Protein AF-A0A9E5HBT7-F1 (afdb_monomer_lite)

Foldseek 3Di:
DDDDPPPVVPVVVVVVPDDPDPDDDDADDQDDDDPVNVVVQQVVQVCCQPVNPDHRRPDLCNQLVVLVVLCCVLCVVVPQDDPVVNVVLNVVSNPDPDPGHPVVSSSVSVSSSVRRVD

Radiu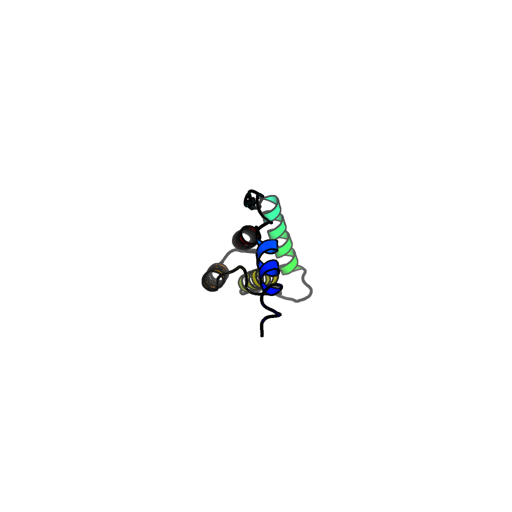s of gyration: 24.33 Å; chains: 1; bounding box: 40×49×74 Å

pLDDT: mean 85.29, std 16.96, range [46.03, 98.44]

Secondary structure (DSSP, 8-state):
---SSSSTTSTTTTTSS--------------PPPHHHHHHHHHHHHHHHHT-SSTT-S-TTHHHHHHHHHHHHH-TTSSSS-HHHHHHHHHHHHH---SS--HHHHHHHHHHHHHTT-

Sequence (118 aa):
MIKNKLIWSFVCVVLISCGNSTYEPQEYISTNLTDEKINLSKEVFKKLKKEHYIKNFVKDDFNNKYIGALIERLDKNKLYFLESEIKNFKEESSQYSGKFFDIDLAYLIINLYFERLV

Structure (mmCIF, N/CA/C/O backbone):
data_AF-A0A9E5HBT7-F1
#
_entry.id   AF-A0A9E5HBT7-F1
#
loop_
_atom_site.group_PDB
_atom_site.id
_atom_site.type_symbol
_atom_site.label_atom_id
_atom_site.label_alt_id
_atom_site.label_comp_id
_atom_site.label_asym_id
_atom_site.label_entity_id
_atom_site.label_seq_id
_atom_site.pdbx_PDB_ins_code
_atom_site.Cartn_x
_atom_site.Cartn_y
_atom_site.Cartn_z
_atom_site.occupancy
_atom_site.B_iso_or_equiv
_atom_site.auth_seq_id
_atom_site.auth_comp_id
_atom_site.auth_asym_id
_atom_site.auth_atom_id
_atom_site.pdbx_PDB_model_num
ATOM 1 N N . MET A 1 1 ? 14.062 -31.719 -61.955 1.00 46.03 1 MET A N 1
ATOM 2 C CA . MET A 1 1 ? 14.741 -31.354 -60.692 1.00 46.03 1 MET A CA 1
ATOM 3 C C . MET A 1 1 ? 15.023 -29.855 -60.727 1.00 46.03 1 MET A C 1
ATOM 5 O O . MET A 1 1 ? 15.476 -29.395 -61.762 1.00 46.03 1 MET A O 1
ATOM 9 N N . ILE A 1 2 ? 14.741 -29.129 -59.635 1.00 49.69 2 ILE A N 1
ATOM 10 C CA . ILE A 1 2 ? 14.983 -27.680 -59.419 1.00 49.69 2 ILE A CA 1
ATOM 11 C C . ILE A 1 2 ? 13.885 -26.738 -59.950 1.00 49.69 2 ILE A C 1
ATOM 13 O O . ILE A 1 2 ? 14.052 -26.049 -60.947 1.00 49.69 2 ILE A O 1
ATOM 17 N N . LYS A 1 3 ? 12.774 -26.646 -59.211 1.00 50.72 3 LYS A N 1
ATOM 18 C CA . LYS A 1 3 ? 11.959 -25.425 -59.072 1.00 50.72 3 LYS A CA 1
ATOM 19 C C . LYS A 1 3 ? 11.412 -25.446 -57.643 1.00 50.72 3 LYS A C 1
ATOM 21 O O . LYS A 1 3 ? 10.681 -26.377 -57.342 1.00 50.72 3 LYS A O 1
ATOM 26 N N . ASN A 1 4 ? 11.908 -24.555 -56.770 1.00 55.97 4 ASN A N 1
ATOM 27 C CA . ASN A 1 4 ? 11.336 -24.147 -55.458 1.00 55.97 4 ASN A CA 1
ATOM 28 C C . ASN A 1 4 ? 12.350 -23.548 -54.460 1.00 55.97 4 ASN A C 1
ATOM 30 O O . ASN A 1 4 ? 11.995 -23.301 -53.315 1.00 55.97 4 ASN A O 1
ATOM 34 N N . LYS A 1 5 ? 13.597 -23.252 -54.850 1.00 52.09 5 LYS A N 1
ATOM 35 C CA . LYS A 1 5 ? 14.572 -22.664 -53.907 1.00 52.09 5 LYS A CA 1
ATOM 36 C C . LYS A 1 5 ? 14.642 -21.131 -53.881 1.00 52.09 5 LYS A C 1
ATOM 38 O O . LYS A 1 5 ? 15.345 -20.601 -53.034 1.00 52.09 5 LYS A O 1
ATOM 43 N N . LEU A 1 6 ? 13.921 -20.413 -54.749 1.00 49.38 6 LEU A N 1
ATOM 44 C CA . LEU A 1 6 ? 14.071 -18.950 -54.848 1.00 49.38 6 LEU A CA 1
ATOM 45 C C . LEU A 1 6 ? 13.049 -18.119 -54.053 1.00 49.38 6 LEU A C 1
ATOM 47 O O . LEU A 1 6 ? 13.284 -16.939 -53.833 1.00 49.38 6 LEU A O 1
ATOM 51 N N . ILE A 1 7 ? 11.932 -18.703 -53.605 1.00 51.62 7 ILE A N 1
ATOM 52 C CA . ILE A 1 7 ? 10.829 -17.922 -53.005 1.00 51.62 7 ILE A CA 1
ATOM 53 C C . ILE A 1 7 ? 10.952 -17.826 -51.474 1.00 51.62 7 ILE A C 1
ATOM 55 O O . ILE A 1 7 ? 10.492 -16.863 -50.873 1.00 51.62 7 ILE A O 1
ATOM 59 N N . TRP A 1 8 ? 11.667 -18.753 -50.829 1.00 46.09 8 TRP A N 1
ATOM 60 C CA . TRP A 1 8 ? 11.919 -18.699 -49.381 1.00 46.09 8 TRP A CA 1
ATOM 61 C C . TRP A 1 8 ? 13.072 -17.772 -48.971 1.00 46.09 8 TRP A C 1
ATOM 63 O O . TRP A 1 8 ? 13.271 -17.547 -47.784 1.00 46.09 8 TRP A O 1
ATOM 73 N N . SER A 1 9 ? 13.816 -17.203 -49.927 1.00 48.53 9 SER A N 1
ATOM 74 C CA . SER A 1 9 ? 14.924 -16.286 -49.620 1.00 48.53 9 SER A CA 1
ATOM 75 C C . SER A 1 9 ? 14.490 -14.823 -49.477 1.00 48.53 9 SER A C 1
ATOM 77 O O . SER A 1 9 ? 15.242 -14.026 -48.926 1.00 48.53 9 SER A O 1
ATOM 79 N N . PHE A 1 10 ? 13.298 -14.454 -49.959 1.00 47.03 10 PHE A N 1
ATOM 80 C CA . PHE A 1 10 ? 12.840 -13.057 -49.959 1.00 47.03 10 PHE A CA 1
ATOM 81 C C . PHE A 1 10 ? 12.065 -12.651 -48.699 1.00 47.03 10 PHE A C 1
ATOM 83 O O . PHE A 1 10 ? 11.945 -11.463 -48.420 1.00 47.03 10 PHE A O 1
ATOM 90 N N . VAL A 1 11 ? 11.593 -13.612 -47.899 1.00 50.59 11 VAL A N 1
ATOM 91 C CA . VAL A 1 11 ? 10.845 -13.325 -46.661 1.00 50.59 11 VAL A CA 1
ATOM 92 C C . VAL A 1 11 ? 11.772 -12.821 -45.543 1.00 50.59 11 VAL A C 1
ATOM 94 O O . VAL A 1 11 ? 11.357 -12.002 -44.730 1.00 50.59 11 VAL A O 1
ATOM 97 N N . CYS A 1 12 ? 13.050 -13.217 -45.534 1.00 49.28 12 CYS A N 1
ATOM 98 C CA . CYS A 1 12 ? 14.005 -12.784 -44.506 1.00 49.28 12 CYS A CA 1
ATOM 99 C C . CYS A 1 12 ? 14.552 -11.362 -44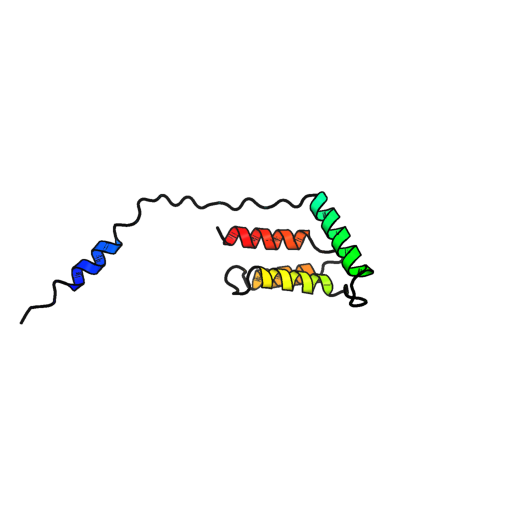.714 1.00 49.28 12 CYS A C 1
ATOM 101 O O . CYS A 1 12 ? 14.972 -10.735 -43.748 1.00 49.28 12 CYS A O 1
ATOM 103 N N . VAL A 1 13 ? 14.547 -10.831 -45.943 1.00 50.50 13 VAL A N 1
ATOM 104 C CA . VAL A 1 13 ? 15.183 -9.531 -46.241 1.00 50.50 13 VAL A CA 1
ATOM 105 C C . VAL A 1 13 ? 14.279 -8.347 -45.869 1.00 50.50 13 VAL A C 1
ATOM 107 O O . VAL A 1 13 ? 14.775 -7.274 -45.541 1.00 50.50 13 VAL A O 1
ATOM 110 N N . VAL A 1 14 ? 12.957 -8.544 -45.828 1.00 51.97 14 VAL A N 1
ATOM 111 C CA . VAL A 1 14 ? 11.987 -7.476 -45.511 1.00 51.97 14 VAL A CA 1
ATOM 112 C C . VAL A 1 14 ? 11.939 -7.143 -44.009 1.00 51.97 14 VAL A C 1
ATOM 114 O O . VAL A 1 14 ? 11.494 -6.064 -43.637 1.00 51.97 14 VAL A O 1
ATOM 117 N N . LEU A 1 15 ? 12.462 -8.007 -43.131 1.00 51.97 15 LEU A N 1
ATOM 118 C CA . LEU A 1 15 ? 12.500 -7.748 -41.683 1.00 51.97 15 LEU A CA 1
ATOM 119 C C . LEU A 1 15 ? 13.702 -6.902 -41.228 1.00 51.97 15 LEU A C 1
ATOM 121 O O . LEU A 1 15 ? 13.724 -6.458 -40.085 1.00 51.97 15 LEU A O 1
ATOM 125 N N . ILE A 1 16 ? 14.692 -6.658 -42.095 1.00 54.72 16 ILE A N 1
ATOM 126 C CA . ILE A 1 16 ? 15.929 -5.943 -41.725 1.00 54.72 16 ILE A CA 1
ATOM 127 C C . ILE A 1 16 ? 15.805 -4.421 -41.957 1.00 54.72 16 ILE A C 1
ATOM 129 O O . ILE A 1 16 ? 16.626 -3.656 -41.463 1.00 54.72 16 ILE A O 1
ATOM 133 N N . SER A 1 17 ? 14.772 -3.936 -42.662 1.00 48.47 17 SER A N 1
ATOM 134 C CA . SER A 1 17 ? 14.659 -2.505 -43.008 1.00 48.47 17 SER A CA 1
ATOM 135 C C . SER A 1 17 ? 13.875 -1.642 -42.010 1.00 48.47 17 SER A C 1
ATOM 137 O O . SER A 1 17 ? 13.549 -0.499 -42.333 1.00 48.47 17 SER A O 1
ATOM 139 N N . CY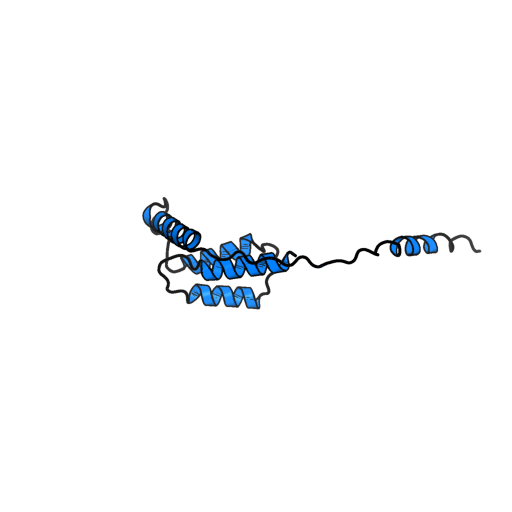S A 1 18 ? 13.560 -2.140 -40.814 1.00 59.84 18 CYS A N 1
ATOM 140 C CA . CYS A 1 18 ? 12.980 -1.325 -39.746 1.00 59.84 18 CYS A CA 1
ATOM 141 C C . CYS A 1 18 ? 14.022 -1.084 -38.651 1.00 59.84 18 CYS A C 1
ATOM 143 O O . CYS A 1 18 ? 14.305 -1.990 -37.875 1.00 59.84 18 CYS A O 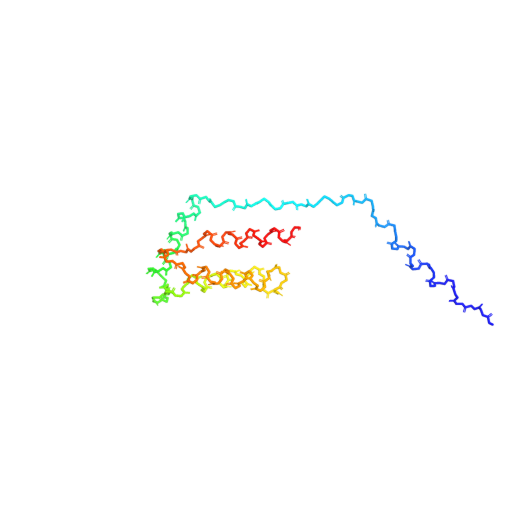1
ATOM 145 N N . GLY A 1 19 ? 14.539 0.145 -38.547 1.00 58.25 19 GLY A N 1
ATOM 146 C CA . GLY A 1 19 ? 15.115 0.620 -37.285 1.00 58.25 19 GLY A CA 1
ATOM 147 C C . GLY A 1 19 ? 16.335 1.524 -37.402 1.00 58.25 19 GLY A C 1
ATOM 148 O O . GLY A 1 19 ? 17.423 1.110 -37.037 1.00 58.25 19 GLY A O 1
ATOM 149 N N . ASN A 1 20 ? 16.135 2.782 -37.804 1.00 58.38 20 ASN A N 1
ATOM 150 C CA . ASN A 1 20 ? 17.020 3.881 -37.386 1.00 58.38 20 ASN A CA 1
ATOM 151 C C . ASN A 1 20 ? 16.272 4.845 -36.443 1.00 58.38 20 ASN A C 1
ATOM 153 O O . ASN A 1 20 ? 16.501 6.050 -36.470 1.00 58.38 20 ASN A O 1
ATOM 157 N N . SER A 1 21 ? 15.331 4.340 -35.639 1.00 64.19 21 SER A N 1
ATOM 158 C CA . SER A 1 21 ? 14.779 5.113 -34.527 1.00 64.19 21 SER A CA 1
ATOM 159 C C . SER A 1 21 ? 15.704 4.942 -33.328 1.00 64.19 21 SER A C 1
ATOM 161 O O . SER A 1 21 ? 15.818 3.838 -32.794 1.00 64.19 21 SER A O 1
ATOM 163 N N . THR A 1 22 ? 16.362 6.016 -32.903 1.00 62.94 22 THR A N 1
ATOM 164 C CA . THR A 1 22 ? 16.983 6.085 -31.579 1.00 62.94 22 THR A CA 1
ATOM 165 C C . THR A 1 22 ? 15.858 5.989 -30.550 1.00 62.94 22 THR A C 1
ATOM 167 O O . THR A 1 22 ? 15.053 6.910 -30.418 1.00 62.94 22 THR A O 1
ATOM 170 N N . TYR A 1 23 ? 15.723 4.826 -29.913 1.00 65.75 23 TYR A N 1
ATOM 171 C CA . TYR A 1 23 ? 14.809 4.650 -28.791 1.00 65.75 23 TYR A CA 1
ATOM 172 C C . TYR A 1 23 ? 15.391 5.409 -27.601 1.00 65.75 23 TYR A C 1
ATOM 174 O O . TYR A 1 23 ? 16.385 4.976 -27.024 1.00 65.75 23 TYR A O 1
ATOM 182 N N . GLU A 1 24 ? 14.793 6.549 -27.275 1.00 71.50 24 GLU A N 1
ATOM 183 C CA . GLU A 1 24 ? 15.043 7.231 -26.010 1.00 71.50 24 GLU A CA 1
ATOM 184 C C . GLU A 1 24 ? 14.087 6.617 -24.978 1.00 71.50 24 GLU A C 1
ATOM 186 O O . GLU A 1 24 ? 12.869 6.764 -25.142 1.00 71.50 24 GLU A O 1
ATOM 191 N N . PRO A 1 25 ? 14.587 5.889 -23.961 1.00 67.69 25 PRO A N 1
ATOM 192 C CA . PRO A 1 25 ? 13.730 5.371 -22.906 1.00 67.69 25 PRO A CA 1
ATOM 193 C C . PRO A 1 25 ? 13.055 6.552 -22.214 1.00 67.69 25 PRO A C 1
ATOM 195 O O . PRO A 1 25 ? 13.709 7.512 -21.805 1.00 67.69 25 PRO A O 1
ATOM 198 N N . GLN A 1 26 ? 11.732 6.500 -22.111 1.00 73.88 26 GLN A N 1
ATOM 199 C CA . GLN A 1 26 ? 11.021 7.452 -21.275 1.00 73.88 26 GLN A CA 1
ATOM 200 C C . GLN A 1 26 ? 11.357 7.125 -19.807 1.00 73.88 26 GLN A C 1
ATOM 202 O O . GLN A 1 26 ? 11.501 5.966 -19.435 1.00 73.88 26 GLN A O 1
ATOM 207 N N . GLU A 1 27 ? 11.525 8.142 -18.965 1.00 76.19 27 GLU A N 1
ATOM 208 C CA . GLU A 1 27 ? 11.729 7.952 -17.527 1.00 76.19 27 GLU A CA 1
ATOM 209 C C . GLU A 1 27 ? 10.446 8.357 -16.802 1.00 76.19 27 GLU A C 1
ATOM 211 O O . GLU A 1 27 ? 9.894 9.439 -17.036 1.00 76.19 27 GLU A O 1
ATOM 216 N N . TYR A 1 28 ? 9.941 7.485 -15.931 1.00 81.88 28 TYR A N 1
ATOM 217 C CA . TYR A 1 28 ? 8.797 7.829 -15.102 1.00 81.88 28 TYR A CA 1
ATOM 218 C C . TYR A 1 28 ? 9.201 8.854 -14.036 1.00 81.88 28 TYR A C 1
ATOM 220 O O . TYR A 1 28 ? 10.056 8.601 -13.189 1.00 81.88 28 TYR A O 1
ATOM 228 N N . ILE A 1 29 ? 8.526 10.005 -14.024 1.00 78.81 29 ILE A N 1
ATOM 229 C CA . ILE A 1 29 ? 8.682 10.995 -12.959 1.00 78.81 29 ILE A CA 1
ATOM 230 C C . ILE A 1 29 ? 7.770 10.596 -11.799 1.00 78.81 29 ILE A C 1
ATOM 232 O O . ILE A 1 29 ? 6.545 10.702 -11.890 1.00 78.81 29 ILE A O 1
ATOM 236 N N . SER A 1 30 ? 8.389 10.170 -10.696 1.00 79.12 30 SER A N 1
ATOM 237 C CA . SER A 1 30 ? 7.702 9.801 -9.458 1.00 79.12 30 SER A CA 1
ATOM 238 C C . SER A 1 30 ? 6.669 10.844 -9.034 1.00 79.12 30 SER A C 1
ATOM 240 O O . SER A 1 30 ? 6.952 12.044 -8.931 1.00 79.12 30 SER A O 1
ATOM 242 N N . THR A 1 31 ? 5.454 10.381 -8.738 1.00 75.94 31 THR A N 1
ATOM 243 C CA . THR A 1 31 ? 4.453 11.251 -8.128 1.00 75.94 31 THR A CA 1
ATOM 244 C C . THR A 1 31 ? 4.801 11.445 -6.660 1.00 75.94 31 THR A C 1
ATOM 246 O O . THR A 1 31 ? 4.651 10.541 -5.838 1.00 75.94 31 THR A O 1
ATOM 249 N N . ASN A 1 32 ? 5.259 12.648 -6.319 1.00 80.31 32 ASN A N 1
ATOM 250 C CA . ASN A 1 32 ? 5.516 12.995 -4.929 1.00 80.31 32 ASN A CA 1
ATOM 251 C C . ASN A 1 32 ? 4.208 13.009 -4.131 1.00 80.31 32 ASN A C 1
ATOM 253 O O . ASN A 1 32 ? 3.166 13.521 -4.572 1.00 80.31 32 ASN A O 1
ATOM 257 N N . LEU A 1 33 ? 4.274 12.435 -2.935 1.00 88.50 33 LEU A N 1
ATOM 258 C CA . LEU A 1 33 ? 3.203 12.513 -1.963 1.00 88.50 33 LEU A CA 1
ATOM 259 C C . LEU A 1 33 ? 3.199 13.921 -1.352 1.00 88.50 33 LEU A C 1
ATOM 261 O O . LEU A 1 33 ? 4.209 14.383 -0.831 1.00 88.50 33 LEU A O 1
ATOM 265 N N . THR A 1 34 ? 2.070 14.618 -1.457 1.00 92.94 34 THR A N 1
ATOM 266 C CA . THR A 1 34 ? 1.900 15.973 -0.917 1.00 92.94 34 THR A CA 1
ATOM 267 C C . THR A 1 34 ? 1.154 15.940 0.413 1.00 92.94 34 THR A C 1
ATOM 269 O O . THR A 1 34 ? 0.357 15.031 0.662 1.00 92.94 34 THR A O 1
ATOM 272 N N . ASP A 1 35 ? 1.327 16.975 1.238 1.00 93.88 35 ASP A N 1
ATOM 273 C CA . ASP A 1 35 ? 0.580 17.128 2.496 1.00 93.88 35 ASP A CA 1
ATOM 274 C C . ASP A 1 35 ? -0.939 17.108 2.281 1.00 93.88 35 ASP A C 1
ATOM 276 O O . ASP A 1 35 ? -1.683 16.538 3.079 1.00 93.88 35 ASP A O 1
ATOM 280 N N . GLU A 1 36 ? -1.411 17.679 1.171 1.00 95.25 36 GLU A N 1
ATOM 281 C CA . GLU A 1 36 ? -2.820 17.642 0.776 1.00 95.25 36 GLU A CA 1
ATOM 282 C C . GLU A 1 36 ? -3.317 16.201 0.594 1.00 95.25 36 GLU A C 1
ATOM 284 O O . GLU A 1 36 ? -4.332 15.813 1.174 1.00 95.25 36 GLU A O 1
ATOM 289 N N . LYS A 1 37 ? -2.568 15.371 -0.144 1.00 93.69 37 LYS A N 1
ATOM 290 C CA . LYS A 1 37 ? -2.903 13.957 -0.369 1.00 93.69 37 LYS A CA 1
ATOM 291 C C . LYS A 1 37 ? -2.854 13.146 0.926 1.00 93.69 37 LYS A C 1
ATOM 293 O O . LYS A 1 37 ? -3.712 12.289 1.142 1.00 93.69 37 LYS A O 1
ATOM 298 N N . ILE A 1 38 ? -1.895 13.437 1.805 1.00 94.56 38 ILE A N 1
ATOM 299 C CA . ILE A 1 38 ? -1.797 12.819 3.135 1.00 94.56 38 ILE A CA 1
ATOM 300 C C . ILE A 1 38 ? -3.014 13.188 3.991 1.00 94.56 38 ILE A C 1
ATOM 302 O O . ILE A 1 38 ? -3.591 12.335 4.664 1.00 94.56 38 ILE A O 1
ATOM 306 N N . ASN A 1 39 ? -3.424 14.454 3.990 1.00 96.44 39 ASN A N 1
ATOM 307 C CA . ASN A 1 39 ? -4.575 14.898 4.773 1.00 96.44 39 ASN A CA 1
ATOM 308 C C . ASN A 1 39 ? -5.876 14.297 4.238 1.00 96.44 39 ASN A C 1
ATOM 310 O O . ASN A 1 39 ? -6.661 13.755 5.020 1.00 96.44 39 ASN A O 1
ATOM 314 N N . LEU A 1 40 ? -6.046 14.277 2.916 1.00 96.56 40 LEU A N 1
ATOM 315 C CA . LEU A 1 40 ? -7.179 13.630 2.268 1.00 96.56 40 LEU A CA 1
ATOM 316 C C . LEU A 1 40 ? -7.252 12.134 2.611 1.00 96.56 40 LEU A C 1
ATOM 318 O O . LEU A 1 40 ? -8.326 11.626 2.935 1.00 96.56 40 LEU A O 1
ATOM 322 N N . SER A 1 41 ? -6.125 11.417 2.611 1.00 95.38 41 SER A N 1
ATOM 323 C CA . SER A 1 41 ? -6.118 9.986 2.945 1.00 95.38 41 SER A CA 1
ATOM 324 C C . SER A 1 41 ? -6.567 9.722 4.386 1.00 95.38 41 SER A C 1
ATOM 326 O O . SER A 1 41 ? -7.351 8.800 4.636 1.00 95.38 41 SER A O 1
ATOM 328 N N . LYS A 1 42 ? -6.161 10.580 5.331 1.00 96.12 42 LYS A N 1
ATOM 329 C CA . LYS A 1 42 ? -6.615 10.532 6.730 1.00 96.12 42 LYS A CA 1
ATOM 330 C C . LYS A 1 42 ? -8.115 10.799 6.844 1.00 96.12 42 LYS A C 1
ATOM 332 O O . LYS A 1 42 ? -8.784 10.150 7.651 1.00 96.12 42 LYS A O 1
ATOM 337 N N . GLU A 1 43 ? -8.657 11.738 6.071 1.00 97.44 43 GLU A N 1
ATOM 338 C CA . GLU A 1 43 ? -10.098 12.015 6.040 1.00 97.44 43 GLU A CA 1
ATOM 339 C C . GLU A 1 43 ? -10.895 10.830 5.496 1.00 97.44 43 GLU A C 1
ATOM 341 O O . GLU A 1 43 ? -11.851 10.384 6.140 1.00 97.44 43 GLU A O 1
ATOM 346 N N . VAL A 1 44 ? -10.458 10.260 4.370 1.00 95.94 44 VAL A N 1
ATOM 347 C CA . VAL A 1 44 ? -11.067 9.065 3.772 1.00 95.94 44 VAL A CA 1
ATOM 348 C C . VAL A 1 44 ? -11.043 7.896 4.759 1.00 95.94 44 VAL A C 1
ATOM 350 O O . VAL A 1 44 ? -12.076 7.259 4.973 1.00 95.94 44 VAL A O 1
ATOM 353 N N . PHE A 1 45 ? -9.916 7.655 5.438 1.00 95.50 45 PHE A N 1
ATOM 354 C CA . PHE A 1 45 ? -9.812 6.619 6.470 1.00 95.50 45 PHE A CA 1
ATOM 355 C C . PHE A 1 45 ? -10.825 6.828 7.601 1.00 95.50 45 PHE A C 1
ATOM 357 O O . PHE A 1 45 ? -11.538 5.901 7.990 1.00 95.50 45 PHE A O 1
ATOM 364 N N . LYS A 1 46 ? -10.915 8.054 8.136 1.00 95.69 46 LYS A N 1
ATOM 365 C CA . LYS A 1 46 ? -11.847 8.385 9.226 1.00 95.69 46 LYS A CA 1
ATOM 366 C C . LYS A 1 46 ? -13.298 8.160 8.806 1.00 95.69 46 LYS A C 1
ATOM 368 O O . LYS A 1 46 ? -14.062 7.588 9.586 1.00 95.69 46 LYS A O 1
ATOM 373 N N . LYS A 1 47 ? -13.659 8.555 7.582 1.00 95.88 47 LYS A N 1
ATOM 374 C CA . LYS A 1 47 ? -14.992 8.316 7.015 1.00 95.88 47 LYS A CA 1
ATOM 375 C C . LYS A 1 47 ? -15.281 6.827 6.876 1.00 95.88 47 LYS A C 1
ATOM 377 O O . LYS A 1 47 ? -16.301 6.368 7.376 1.00 95.88 47 LYS A O 1
ATOM 382 N N . LEU A 1 48 ? -14.358 6.047 6.317 1.00 94.88 48 LEU A N 1
ATOM 383 C CA . LEU A 1 48 ? -14.513 4.592 6.206 1.00 94.88 48 LEU A CA 1
ATOM 384 C C . LEU A 1 48 ? -14.617 3.897 7.568 1.00 94.88 48 LEU A C 1
ATOM 386 O O . LEU A 1 48 ? -15.364 2.936 7.720 1.00 94.88 48 LEU A O 1
ATOM 390 N N . LYS A 1 49 ? -13.913 4.387 8.589 1.00 93.62 49 LYS A N 1
ATOM 391 C CA . LYS A 1 49 ? -13.995 3.815 9.936 1.00 93.62 49 LYS A CA 1
ATOM 392 C C . LYS A 1 49 ? -15.322 4.127 10.638 1.00 93.62 49 LYS A C 1
ATOM 394 O O . LYS A 1 49 ? -15.818 3.282 11.378 1.00 93.62 49 LYS A O 1
ATOM 399 N N . LYS A 1 50 ? -15.869 5.333 10.448 1.00 95.00 50 LYS A N 1
ATOM 400 C CA . LYS A 1 50 ? -17.020 5.844 11.215 1.00 95.00 50 LYS A CA 1
ATOM 401 C C . LYS A 1 50 ? -18.363 5.704 10.495 1.00 95.00 50 LYS A C 1
ATOM 403 O O . LYS A 1 50 ? -19.369 5.446 11.144 1.00 95.00 50 LYS A O 1
ATOM 408 N N . GLU A 1 51 ? -18.382 5.929 9.187 1.00 95.69 51 GLU A N 1
ATOM 409 C CA . GLU A 1 51 ? -19.602 6.150 8.395 1.00 95.69 51 GLU A CA 1
ATOM 410 C C . 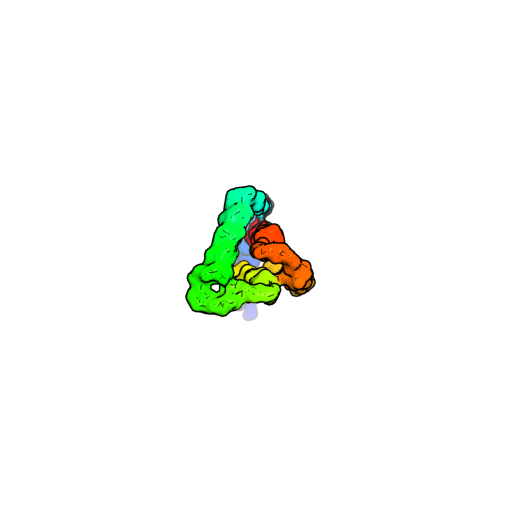GLU A 1 51 ? -19.923 4.972 7.461 1.00 95.69 51 GLU A C 1
ATOM 412 O O . GLU A 1 51 ? -20.959 4.971 6.801 1.00 95.69 51 GLU A O 1
ATOM 417 N N . HIS A 1 52 ? -19.056 3.960 7.385 1.00 95.50 52 HIS A N 1
ATOM 418 C CA . HIS A 1 52 ? -19.258 2.832 6.483 1.00 95.50 52 HIS A CA 1
ATOM 419 C C . HIS A 1 52 ? -20.444 1.952 6.910 1.00 95.50 52 HIS A C 1
ATOM 421 O O . HIS A 1 52 ? -20.616 1.646 8.091 1.00 95.50 52 HIS A O 1
ATOM 427 N N . TYR A 1 53 ? -21.239 1.504 5.929 1.00 96.62 53 TYR A N 1
ATOM 428 C CA . TYR A 1 53 ? -22.432 0.676 6.157 1.00 96.62 53 TYR A CA 1
ATOM 429 C C . TYR A 1 53 ? -22.108 -0.616 6.923 1.00 96.62 53 TYR A C 1
ATOM 431 O O . TYR A 1 53 ? -22.810 -0.998 7.861 1.00 96.62 53 TYR A O 1
ATOM 439 N N . ILE A 1 54 ? -21.009 -1.279 6.550 1.00 94.62 54 ILE A N 1
ATOM 440 C CA . ILE A 1 54 ? -20.493 -2.433 7.292 1.00 94.62 54 ILE A CA 1
ATOM 441 C C . ILE A 1 54 ? -19.856 -1.928 8.587 1.00 94.62 54 ILE A C 1
ATOM 443 O O . ILE A 1 54 ? -18.846 -1.224 8.553 1.00 94.62 54 ILE A O 1
ATOM 447 N N . LYS A 1 55 ? -20.423 -2.329 9.726 1.00 90.94 55 LYS A N 1
ATOM 448 C CA . LYS A 1 55 ? -19.879 -2.012 11.052 1.00 90.94 55 LYS A CA 1
ATOM 449 C C . LYS A 1 55 ? -18.480 -2.603 11.225 1.00 90.94 55 LYS A C 1
ATOM 451 O O . LYS A 1 55 ? -18.231 -3.733 10.808 1.00 90.94 55 LYS A O 1
ATOM 456 N N . ASN A 1 56 ? -17.598 -1.865 11.903 1.00 89.25 56 ASN A N 1
ATOM 457 C CA . ASN A 1 56 ? -16.215 -2.281 12.175 1.00 89.25 56 ASN A CA 1
ATOM 458 C C . ASN A 1 56 ? -15.479 -2.729 10.900 1.00 89.25 56 ASN A C 1
ATOM 460 O O . ASN A 1 56 ? -14.779 -3.742 10.898 1.00 89.25 56 ASN A O 1
ATOM 464 N N . PHE A 1 57 ? -15.694 -1.999 9.802 1.00 91.81 57 PHE A N 1
ATOM 465 C CA . PHE A 1 57 ? -15.072 -2.286 8.511 1.00 91.81 57 PHE A CA 1
ATOM 466 C C . PHE A 1 57 ? -13.543 -2.202 8.583 1.00 91.81 57 PHE A C 1
ATOM 468 O O . PHE A 1 57 ? -12.844 -3.084 8.092 1.00 91.81 57 PHE A O 1
ATOM 475 N N . VAL A 1 58 ? -13.033 -1.165 9.249 1.00 91.94 58 VAL A N 1
ATOM 476 C CA . VAL A 1 58 ? -11.602 -0.986 9.495 1.00 91.94 58 VAL A CA 1
ATOM 477 C C . VAL A 1 58 ? -11.199 -1.792 10.730 1.00 91.94 58 VAL A C 1
ATOM 479 O O . VAL A 1 58 ? -11.566 -1.431 11.850 1.00 91.94 58 VAL A O 1
ATOM 482 N N . LYS A 1 59 ? -10.457 -2.880 10.505 1.00 90.56 59 LYS A N 1
ATOM 483 C CA . LYS A 1 59 ? -9.925 -3.809 11.519 1.00 90.56 59 LYS A CA 1
ATOM 484 C C . LYS A 1 59 ? -8.394 -3.793 11.520 1.00 90.56 59 LYS A C 1
ATOM 486 O O . LYS A 1 59 ? -7.791 -3.128 10.683 1.00 90.56 59 LYS A O 1
ATOM 491 N N . ASP A 1 60 ? -7.777 -4.555 12.415 1.00 88.31 60 ASP A N 1
ATOM 492 C CA . ASP A 1 60 ? -6.314 -4.596 12.565 1.00 88.31 60 ASP A CA 1
ATOM 493 C C . ASP A 1 60 ? -5.594 -5.058 11.285 1.00 88.31 60 ASP A C 1
ATOM 495 O O . ASP A 1 60 ? -4.530 -4.554 10.948 1.00 88.31 60 ASP A O 1
ATOM 499 N N . ASP A 1 61 ? -6.215 -5.942 10.500 1.00 90.44 61 ASP A N 1
ATOM 500 C CA . ASP A 1 61 ? -5.666 -6.437 9.231 1.00 90.44 61 ASP A CA 1
ATOM 501 C C . ASP A 1 61 ? -5.965 -5.540 8.016 1.00 90.44 61 ASP A C 1
ATOM 503 O O . ASP A 1 61 ? -5.676 -5.911 6.872 1.00 90.44 61 ASP A O 1
ATOM 507 N N . PHE A 1 62 ? -6.556 -4.362 8.241 1.00 91.50 62 PHE A N 1
ATOM 508 C CA . PHE A 1 62 ? -7.029 -3.499 7.167 1.00 91.50 62 PHE A CA 1
ATOM 509 C C . PHE A 1 62 ? -5.895 -3.071 6.230 1.00 91.50 62 PHE A C 1
ATOM 511 O O . PHE A 1 62 ? -6.059 -3.162 5.015 1.00 91.50 62 PHE A O 1
ATOM 518 N N . ASN A 1 63 ? -4.747 -2.638 6.765 1.00 93.50 63 ASN A N 1
ATOM 519 C CA . ASN A 1 63 ? -3.639 -2.164 5.930 1.00 93.50 63 ASN A CA 1
ATOM 520 C C . ASN A 1 63 ? -3.045 -3.281 5.070 1.00 93.50 63 ASN A C 1
ATOM 522 O O . ASN A 1 63 ? -2.856 -3.077 3.873 1.00 93.50 63 ASN A O 1
ATOM 526 N N . ASN A 1 64 ? -2.878 -4.488 5.617 1.00 94.12 64 ASN A N 1
ATOM 527 C CA . ASN A 1 64 ? -2.417 -5.634 4.832 1.00 94.12 64 ASN A CA 1
ATOM 528 C C . ASN A 1 64 ? -3.388 -5.947 3.676 1.00 94.12 64 ASN A C 1
ATOM 530 O O . ASN A 1 64 ? -2.964 -6.136 2.528 1.00 94.12 64 ASN A O 1
ATOM 534 N N . LYS A 1 65 ? -4.702 -5.941 3.944 1.00 94.44 65 LYS A N 1
ATOM 535 C CA . LYS A 1 65 ? -5.731 -6.123 2.905 1.00 94.44 65 LYS A CA 1
ATOM 536 C C . LYS A 1 65 ? -5.695 -5.016 1.858 1.00 94.44 65 LYS A C 1
ATOM 538 O O . LYS A 1 65 ? -5.747 -5.315 0.670 1.00 94.44 65 LYS A O 1
ATOM 543 N N . TYR A 1 66 ? -5.572 -3.767 2.295 1.00 95.44 66 TYR A N 1
ATOM 544 C CA . TYR A 1 66 ? -5.460 -2.598 1.431 1.00 95.44 66 TYR A CA 1
ATOM 545 C C . TYR A 1 66 ? -4.257 -2.701 0.483 1.00 95.44 66 TYR A C 1
ATOM 547 O O . TYR A 1 66 ? -4.440 -2.613 -0.730 1.00 95.44 66 TYR A O 1
ATOM 555 N N . ILE A 1 67 ? -3.060 -2.984 1.005 1.00 97.69 67 ILE A N 1
ATOM 556 C CA . ILE A 1 67 ? -1.846 -3.161 0.196 1.00 97.69 67 ILE A CA 1
ATOM 557 C C . ILE A 1 67 ? -1.974 -4.364 -0.746 1.00 97.69 67 ILE A C 1
ATOM 559 O O . ILE A 1 67 ? -1.570 -4.295 -1.902 1.00 97.69 67 ILE A O 1
ATOM 563 N N . GLY A 1 68 ? -2.609 -5.452 -0.298 1.00 97.62 68 GLY A N 1
ATOM 564 C CA . GLY A 1 68 ? -2.898 -6.598 -1.168 1.00 97.62 68 GLY A CA 1
ATOM 565 C C . GLY A 1 68 ? -3.781 -6.240 -2.354 1.00 97.62 68 GLY A C 1
ATOM 566 O O . GLY A 1 68 ? -3.440 -6.556 -3.490 1.00 97.62 68 GLY A O 1
ATOM 567 N N . ALA A 1 69 ? -4.884 -5.545 -2.084 1.00 97.62 69 ALA A N 1
ATOM 568 C CA . ALA A 1 69 ? -5.809 -5.095 -3.115 1.00 97.62 69 ALA A CA 1
ATOM 569 C C . ALA A 1 69 ? -5.163 -4.076 -4.067 1.00 97.62 69 ALA A C 1
ATOM 571 O O . ALA A 1 69 ? -5.479 -4.073 -5.255 1.00 97.62 69 ALA A O 1
ATOM 572 N N . LEU A 1 70 ? -4.251 -3.229 -3.572 1.00 98.25 70 LEU A N 1
ATOM 573 C CA . LEU A 1 70 ? -3.477 -2.307 -4.403 1.00 98.25 70 LEU A CA 1
ATOM 574 C C . LEU A 1 70 ? -2.577 -3.064 -5.387 1.00 98.25 70 LEU A C 1
ATOM 576 O O . LEU A 1 70 ? -2.654 -2.807 -6.585 1.00 98.25 70 LEU A O 1
ATOM 580 N N . ILE A 1 71 ? -1.777 -4.018 -4.899 1.00 98.44 71 ILE A N 1
ATOM 581 C CA . ILE A 1 71 ? -0.883 -4.834 -5.737 1.00 98.44 71 ILE A CA 1
ATOM 582 C C . ILE A 1 71 ? -1.690 -5.605 -6.787 1.00 98.44 71 ILE A C 1
ATOM 584 O O . ILE A 1 71 ? -1.355 -5.559 -7.965 1.00 98.44 71 ILE A O 1
ATOM 588 N N . GLU A 1 72 ? -2.789 -6.255 -6.389 1.00 98.31 72 GLU A N 1
ATOM 589 C CA . GLU A 1 72 ? -3.649 -7.002 -7.318 1.00 98.31 72 GLU A CA 1
ATOM 590 C C . GLU A 1 72 ? -4.311 -6.095 -8.367 1.00 98.31 72 GLU A C 1
ATOM 592 O O . GLU A 1 72 ? -4.489 -6.500 -9.516 1.00 98.31 72 GLU A O 1
ATOM 597 N N . ARG A 1 73 ? -4.659 -4.855 -7.999 1.00 98.12 73 ARG A N 1
ATOM 598 C CA . ARG A 1 73 ? -5.202 -3.867 -8.937 1.00 98.12 73 ARG A CA 1
ATOM 599 C C . ARG A 1 73 ? -4.160 -3.404 -9.954 1.00 98.12 73 ARG A C 1
ATOM 601 O O . ARG A 1 73 ? -4.531 -3.186 -11.104 1.00 98.12 73 ARG A O 1
ATOM 608 N N . LEU A 1 74 ? -2.916 -3.200 -9.524 1.00 98.00 74 LEU A N 1
ATOM 609 C CA . LEU A 1 74 ? -1.829 -2.727 -10.383 1.00 98.00 74 LEU A CA 1
ATOM 610 C C . LEU A 1 74 ? -1.325 -3.845 -11.302 1.00 98.00 74 LEU A C 1
ATOM 612 O O . LEU A 1 74 ? -1.305 -3.677 -12.513 1.00 98.00 74 LEU A O 1
ATOM 616 N N . ASP A 1 75 ? -0.995 -5.009 -10.745 1.00 98.06 75 ASP A N 1
ATOM 617 C CA . ASP A 1 75 ? -0.326 -6.095 -11.462 1.00 98.06 75 ASP A CA 1
ATOM 618 C C . ASP A 1 75 ? -1.073 -7.429 -11.323 1.00 98.06 75 ASP A C 1
ATOM 620 O O . ASP A 1 75 ? -0.565 -8.439 -10.830 1.00 98.06 75 ASP A O 1
ATOM 624 N N . LYS A 1 76 ? -2.328 -7.448 -11.780 1.00 97.50 76 LYS A N 1
ATOM 625 C CA . LYS A 1 76 ? -3.185 -8.643 -11.724 1.00 97.50 76 LYS A CA 1
ATOM 626 C C . LYS A 1 76 ? -2.562 -9.865 -12.411 1.00 97.50 76 LYS A C 1
ATOM 628 O O . LYS A 1 76 ? -2.758 -10.996 -11.965 1.00 97.50 76 LYS A O 1
ATOM 633 N N . ASN A 1 77 ? -1.838 -9.635 -13.507 1.00 96.88 77 ASN A N 1
ATOM 634 C CA . ASN A 1 77 ? -1.225 -10.689 -14.315 1.00 96.88 77 ASN A CA 1
ATOM 635 C C . ASN A 1 77 ? 0.172 -11.092 -13.816 1.00 96.88 77 ASN A C 1
ATOM 637 O O . ASN A 1 77 ? 0.733 -12.042 -14.358 1.00 96.88 77 ASN A O 1
ATOM 641 N N . LYS A 1 78 ? 0.693 -10.423 -12.775 1.00 97.00 78 LYS A N 1
ATOM 642 C CA . LYS A 1 78 ? 1.986 -10.707 -12.134 1.00 97.00 78 LYS A CA 1
ATOM 643 C C . LYS A 1 78 ? 3.163 -10.609 -13.106 1.00 97.00 78 LYS A C 1
ATOM 645 O O . LYS A 1 78 ? 4.019 -11.491 -13.147 1.00 97.00 78 LYS A O 1
ATOM 650 N N . LEU A 1 79 ? 3.150 -9.576 -13.941 1.00 97.19 79 LEU A N 1
ATOM 651 C CA . LEU A 1 79 ? 4.166 -9.336 -14.964 1.00 97.19 79 LEU A CA 1
ATOM 652 C C . LEU A 1 79 ? 5.245 -8.356 -14.503 1.00 97.19 79 LEU A C 1
ATOM 654 O O . LEU A 1 79 ? 6.330 -8.349 -15.078 1.00 97.19 79 LEU A O 1
ATOM 658 N N . TYR A 1 80 ? 4.951 -7.532 -13.498 1.00 97.62 80 TYR A N 1
ATOM 659 C CA . TYR A 1 80 ? 5.780 -6.388 -13.144 1.00 97.62 80 TYR A CA 1
ATOM 660 C C . TYR A 1 80 ? 6.436 -6.546 -11.779 1.00 97.62 80 TYR A C 1
ATOM 662 O O . TYR A 1 80 ? 7.608 -6.208 -11.653 1.00 97.62 80 TYR A O 1
ATOM 670 N N . PHE A 1 81 ? 5.742 -7.048 -10.757 1.00 98.38 81 PHE A N 1
ATOM 671 C CA . PHE A 1 81 ? 6.322 -7.231 -9.422 1.00 98.38 81 PHE A CA 1
ATOM 672 C C . PHE A 1 81 ? 6.998 -8.590 -9.241 1.00 98.38 81 PHE A C 1
ATOM 674 O O . PHE A 1 81 ? 6.458 -9.631 -9.618 1.00 98.38 81 PHE A O 1
ATOM 681 N N . LEU A 1 82 ? 8.158 -8.589 -8.581 1.00 98.19 82 LEU A N 1
ATOM 682 C CA . LEU A 1 82 ? 8.817 -9.811 -8.138 1.00 98.19 82 LEU A CA 1
ATOM 683 C C . LEU A 1 82 ? 8.119 -10.362 -6.892 1.00 98.19 82 LEU A C 1
ATOM 685 O O . LEU A 1 82 ? 7.626 -9.619 -6.041 1.00 98.19 82 LEU A O 1
ATOM 689 N N . GLU A 1 83 ? 8.147 -11.683 -6.728 1.00 97.88 83 GLU A N 1
ATOM 690 C CA . GLU A 1 83 ? 7.581 -12.339 -5.543 1.00 97.88 83 GLU A CA 1
ATOM 691 C C . GLU A 1 83 ? 8.228 -11.838 -4.241 1.00 97.88 83 GLU A C 1
ATOM 693 O O . GLU A 1 83 ? 7.536 -11.611 -3.247 1.00 97.88 83 GLU A O 1
ATOM 698 N N . SER A 1 84 ? 9.545 -11.608 -4.255 1.00 98.31 84 SER A N 1
ATOM 699 C CA . SER A 1 84 ? 10.285 -11.068 -3.111 1.00 98.31 84 SER A CA 1
ATOM 700 C C . SER A 1 84 ? 9.817 -9.668 -2.716 1.00 98.31 84 SER A C 1
ATOM 702 O O . SER A 1 84 ? 9.723 -9.368 -1.531 1.00 98.31 84 SER A O 1
ATOM 704 N N . GLU A 1 85 ? 9.474 -8.824 -3.686 1.00 98.31 85 GLU A N 1
ATOM 705 C CA . GLU A 1 85 ? 8.982 -7.467 -3.432 1.00 98.31 85 GLU A CA 1
ATOM 706 C C . GLU A 1 85 ? 7.581 -7.501 -2.844 1.00 98.31 85 GLU A C 1
ATOM 708 O O . GLU A 1 85 ? 7.323 -6.861 -1.830 1.00 98.31 85 GLU A O 1
ATOM 713 N N . ILE A 1 86 ? 6.697 -8.322 -3.421 1.00 98.19 86 ILE A N 1
ATOM 714 C CA . ILE A 1 86 ? 5.354 -8.537 -2.876 1.00 98.19 86 ILE A CA 1
ATOM 715 C C . ILE A 1 86 ? 5.451 -9.021 -1.427 1.00 98.19 86 ILE A C 1
ATOM 717 O O . ILE A 1 86 ? 4.721 -8.527 -0.566 1.00 98.19 86 ILE A O 1
ATOM 721 N N . LYS A 1 87 ? 6.362 -9.958 -1.136 1.00 98.06 87 LYS A N 1
ATOM 722 C CA . LYS A 1 87 ? 6.597 -10.438 0.228 1.00 98.06 87 LYS A CA 1
ATOM 723 C C . LYS A 1 87 ? 7.049 -9.306 1.153 1.00 98.06 87 LYS A C 1
ATOM 725 O O . LYS A 1 87 ? 6.462 -9.162 2.224 1.00 98.06 87 LYS A O 1
ATOM 730 N N . ASN A 1 88 ? 8.012 -8.489 0.731 1.00 98.25 88 ASN A N 1
ATOM 731 C CA . ASN A 1 88 ? 8.491 -7.351 1.518 1.00 98.25 88 ASN A CA 1
ATOM 732 C C . ASN A 1 88 ? 7.368 -6.337 1.788 1.00 98.25 88 ASN A C 1
ATOM 734 O O . ASN A 1 88 ? 7.126 -5.998 2.942 1.00 98.25 88 ASN A O 1
ATOM 738 N N . PHE A 1 89 ? 6.591 -5.946 0.771 1.00 98.00 89 PHE A N 1
ATOM 739 C CA . PHE A 1 89 ? 5.451 -5.035 0.943 1.00 98.00 89 PHE A CA 1
ATOM 740 C C . PHE A 1 89 ? 4.412 -5.581 1.925 1.00 98.00 89 PHE A C 1
ATOM 742 O O . PHE A 1 89 ? 3.818 -4.837 2.706 1.00 98.00 89 PHE A O 1
ATOM 749 N N . LYS A 1 90 ? 4.171 -6.895 1.902 1.00 96.62 90 LYS A N 1
ATOM 750 C CA . LYS A 1 90 ? 3.257 -7.553 2.840 1.00 96.62 90 LYS A CA 1
ATOM 751 C C . LYS A 1 90 ? 3.798 -7.596 4.262 1.00 96.62 90 LYS A C 1
ATOM 753 O O . LYS A 1 90 ? 3.011 -7.443 5.200 1.00 96.62 90 LYS A O 1
ATOM 758 N N . GLU A 1 91 ? 5.097 -7.803 4.424 1.00 96.31 91 GLU A N 1
ATOM 759 C CA . GLU A 1 91 ? 5.761 -7.779 5.723 1.00 96.31 91 GLU A CA 1
ATOM 760 C C . GLU A 1 91 ? 5.736 -6.370 6.327 1.00 96.31 91 GLU A C 1
ATOM 762 O O . GLU A 1 91 ? 5.215 -6.204 7.431 1.00 96.31 91 GLU A O 1
ATOM 767 N N . GLU A 1 92 ? 6.155 -5.353 5.569 1.00 96.25 92 GLU A N 1
ATOM 768 C CA . GLU A 1 92 ? 6.099 -3.941 5.977 1.00 96.25 92 GLU A CA 1
ATOM 769 C C . GLU A 1 92 ? 4.672 -3.525 6.358 1.00 96.25 92 GLU A C 1
ATOM 771 O O . GLU A 1 92 ? 4.429 -3.018 7.455 1.00 96.25 92 GLU A O 1
ATOM 776 N N . SER A 1 93 ? 3.690 -3.856 5.513 1.00 95.06 93 SER A N 1
ATOM 777 C CA . SER A 1 93 ? 2.281 -3.552 5.779 1.00 95.06 93 SER A CA 1
ATOM 778 C C . SER A 1 93 ? 1.737 -4.232 7.042 1.00 95.06 93 SER A C 1
ATOM 780 O O . SER A 1 93 ? 0.852 -3.687 7.702 1.00 95.06 93 SER A O 1
ATOM 782 N N . SER A 1 94 ? 2.248 -5.415 7.395 1.00 92.25 94 SER A N 1
ATOM 783 C CA . SER A 1 94 ? 1.836 -6.138 8.608 1.00 92.25 94 SER A CA 1
ATOM 784 C C . SER A 1 94 ? 2.470 -5.570 9.878 1.00 92.25 94 SER A C 1
ATOM 786 O O . SER A 1 94 ? 1.899 -5.704 10.957 1.00 92.25 94 SER A O 1
ATOM 788 N N . GLN A 1 95 ? 3.642 -4.945 9.756 1.00 92.31 95 GLN A N 1
ATOM 789 C CA . GLN A 1 95 ? 4.343 -4.281 10.857 1.00 92.31 95 GLN A CA 1
ATOM 790 C C . GLN A 1 95 ? 3.871 -2.833 11.060 1.00 92.31 95 GLN A C 1
ATOM 792 O O . GLN A 1 95 ? 4.163 -2.220 12.092 1.00 92.31 95 GLN A O 1
ATOM 797 N N . TYR A 1 96 ? 3.116 -2.284 10.106 1.00 92.00 96 TYR A N 1
ATOM 798 C CA . TYR A 1 96 ? 2.587 -0.934 10.195 1.00 92.00 96 TYR A CA 1
ATOM 799 C C . TYR A 1 96 ? 1.642 -0.768 11.394 1.00 92.00 96 TYR A C 1
ATOM 801 O O . TYR A 1 96 ? 0.564 -1.357 11.467 1.00 92.00 96 TYR A O 1
ATOM 809 N N . SER A 1 97 ? 2.028 0.114 12.316 1.00 87.62 97 SER A N 1
ATOM 810 C CA . SER A 1 97 ? 1.293 0.419 13.555 1.00 87.62 97 SER A CA 1
ATOM 811 C C . SER A 1 97 ? 0.646 1.811 13.557 1.00 87.62 97 SER A C 1
ATOM 813 O O . SER A 1 97 ? 0.159 2.291 14.585 1.00 87.62 97 SER A O 1
ATOM 815 N N . GLY A 1 98 ? 0.639 2.492 12.408 1.00 86.88 98 GLY A N 1
ATOM 816 C CA . GLY A 1 98 ? 0.058 3.822 12.279 1.00 86.88 98 GLY A CA 1
ATOM 817 C C . GLY A 1 98 ? -1.470 3.832 12.393 1.00 86.88 98 GLY A C 1
ATOM 818 O O . GLY A 1 98 ? -2.164 2.832 12.226 1.00 86.88 98 GLY A O 1
ATOM 819 N N . LYS A 1 99 ? -2.021 5.016 12.682 1.00 87.12 99 LYS A N 1
ATOM 820 C CA . LYS A 1 99 ? -3.461 5.204 12.950 1.00 87.12 99 LYS A CA 1
ATOM 821 C C . LYS A 1 99 ? -4.342 5.248 11.692 1.00 87.12 99 LYS A C 1
ATOM 823 O O . LYS A 1 99 ? -5.564 5.309 11.837 1.00 87.12 99 LYS A O 1
ATOM 828 N N . PHE A 1 100 ? -3.745 5.294 10.501 1.00 92.12 100 PHE A N 1
ATOM 829 C CA . PHE A 1 100 ? -4.413 5.538 9.217 1.00 92.12 100 PHE A CA 1
ATOM 830 C C . PHE A 1 100 ? -3.940 4.532 8.154 1.00 92.12 100 PHE A C 1
ATOM 832 O O . PHE A 1 100 ? -3.335 3.516 8.492 1.00 92.12 100 PHE A O 1
ATOM 839 N N . PHE A 1 101 ? -4.229 4.797 6.875 1.00 90.81 101 PHE A N 1
ATOM 840 C CA . PHE A 1 101 ? -3.589 4.058 5.789 1.00 90.81 101 PHE A CA 1
ATOM 841 C C . PHE A 1 101 ? -2.080 4.283 5.805 1.00 90.81 101 PHE A C 1
ATOM 843 O O . PHE A 1 101 ? -1.623 5.406 6.038 1.00 90.81 101 PHE A O 1
ATOM 850 N N . ASP A 1 102 ? -1.336 3.242 5.455 1.00 94.25 102 ASP A N 1
ATOM 851 C CA . ASP A 1 102 ? 0.063 3.374 5.064 1.00 94.25 102 ASP A CA 1
ATOM 852 C C . ASP A 1 102 ? 0.153 3.926 3.630 1.00 94.25 102 ASP A C 1
ATOM 854 O O . ASP A 1 102 ? 0.329 3.196 2.652 1.00 94.25 102 A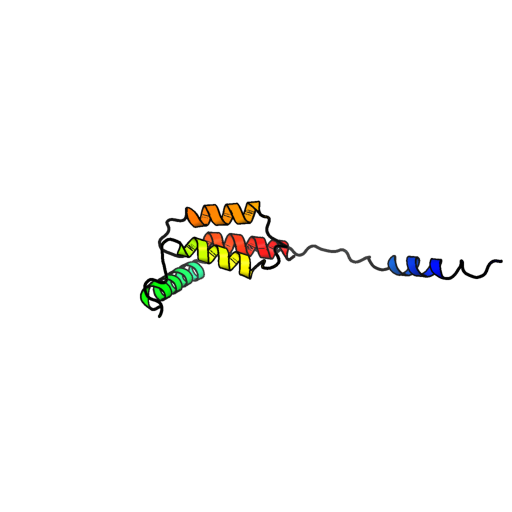SP A O 1
ATOM 858 N N . ILE A 1 103 ? -0.115 5.228 3.492 1.00 94.69 103 ILE A N 1
ATOM 859 C CA . ILE A 1 103 ? -0.114 5.905 2.190 1.00 94.69 103 ILE A CA 1
ATOM 860 C C . ILE A 1 103 ? 1.300 6.037 1.614 1.00 94.69 103 ILE A C 1
ATOM 862 O O . ILE A 1 103 ? 1.446 6.085 0.394 1.00 94.69 103 ILE A O 1
ATOM 866 N N . ASP A 1 104 ? 2.321 6.049 2.470 1.00 93.81 104 ASP A N 1
ATOM 867 C CA . ASP A 1 104 ? 3.718 6.117 2.051 1.00 93.81 104 ASP A CA 1
ATOM 868 C C . ASP A 1 104 ? 4.093 4.833 1.303 1.00 93.81 104 ASP A C 1
ATOM 870 O O . ASP A 1 104 ? 4.509 4.891 0.142 1.00 93.81 104 ASP A O 1
ATOM 874 N N . LEU A 1 105 ? 3.817 3.667 1.903 1.00 96.25 105 LEU A N 1
ATOM 875 C CA . LEU A 1 105 ? 4.016 2.370 1.252 1.00 96.25 105 LEU A CA 1
ATOM 876 C C . LEU A 1 105 ? 3.187 2.242 -0.034 1.00 96.25 105 LEU A C 1
ATOM 878 O O . LEU A 1 105 ? 3.669 1.734 -1.045 1.00 96.25 105 LEU A O 1
ATOM 882 N N . ALA A 1 106 ? 1.950 2.743 -0.036 1.00 96.25 106 ALA A N 1
ATOM 883 C CA . ALA A 1 106 ? 1.122 2.724 -1.237 1.00 96.25 106 ALA A CA 1
ATOM 884 C C . ALA A 1 106 ? 1.739 3.527 -2.394 1.00 96.25 106 ALA A C 1
ATOM 886 O O . ALA A 1 106 ? 1.748 3.050 -3.529 1.00 96.25 106 ALA A O 1
ATOM 887 N N . TYR A 1 107 ? 2.266 4.724 -2.122 1.00 95.62 107 TYR A N 1
ATOM 888 C CA . TYR A 1 107 ? 2.925 5.546 -3.139 1.00 95.62 107 TYR A CA 1
ATOM 889 C C . TYR A 1 107 ? 4.233 4.923 -3.622 1.00 95.62 107 TYR A C 1
ATOM 891 O O . TYR A 1 107 ? 4.507 4.966 -4.820 1.00 95.62 107 TYR A O 1
ATOM 899 N N . LEU A 1 108 ? 4.997 4.286 -2.732 1.00 95.88 108 LEU A N 1
ATOM 900 C CA . LEU A 1 108 ? 6.186 3.521 -3.108 1.00 95.88 108 LEU A CA 1
ATOM 901 C C . LEU A 1 108 ? 5.835 2.417 -4.119 1.00 95.88 108 LEU A C 1
ATOM 903 O O . LEU A 1 108 ? 6.442 2.347 -5.186 1.00 95.88 108 LEU A O 1
ATOM 907 N N . ILE A 1 109 ? 4.806 1.612 -3.830 1.00 97.44 109 ILE A N 1
ATOM 908 C CA . ILE A 1 109 ? 4.348 0.524 -4.712 1.00 97.44 109 ILE A CA 1
ATOM 909 C C . ILE A 1 109 ? 3.842 1.069 -6.054 1.00 97.44 109 ILE A C 1
ATOM 911 O O . ILE A 1 109 ? 4.167 0.523 -7.108 1.00 97.44 109 ILE A O 1
ATOM 915 N N . ILE A 1 110 ? 3.045 2.142 -6.029 1.00 96.19 110 ILE A N 1
ATOM 916 C CA . ILE A 1 110 ? 2.504 2.772 -7.241 1.00 96.19 110 ILE A CA 1
ATOM 917 C C . ILE A 1 110 ? 3.634 3.300 -8.127 1.00 96.19 110 ILE A C 1
ATOM 919 O O . ILE A 1 110 ? 3.617 3.069 -9.334 1.00 96.19 110 ILE A O 1
ATOM 923 N N . ASN A 1 111 ? 4.611 3.993 -7.542 1.00 95.56 111 ASN A N 1
ATOM 924 C CA . ASN A 1 111 ? 5.721 4.554 -8.302 1.00 95.56 111 ASN A CA 1
ATOM 925 C C . ASN A 1 111 ? 6.597 3.452 -8.910 1.00 95.56 111 ASN A C 1
ATOM 927 O O . ASN A 1 111 ? 6.895 3.535 -10.097 1.00 95.56 111 ASN A O 1
ATOM 931 N N . LEU A 1 112 ? 6.904 2.387 -8.159 1.00 96.12 112 LEU A N 1
ATOM 932 C CA . LEU A 1 112 ? 7.641 1.234 -8.690 1.00 96.12 112 LEU A CA 1
ATOM 933 C C . LEU A 1 112 ? 6.901 0.558 -9.854 1.00 96.12 112 LEU A C 1
ATOM 935 O O . LEU A 1 112 ? 7.517 0.143 -10.832 1.00 96.12 112 LEU A O 1
ATOM 939 N N . TYR A 1 113 ? 5.574 0.439 -9.762 1.00 96.50 113 TYR A N 1
ATOM 940 C CA . TYR A 1 113 ? 4.771 -0.105 -10.856 1.00 96.50 113 TYR A CA 1
ATOM 941 C C . TYR A 1 113 ? 4.883 0.749 -12.120 1.00 96.50 113 TYR A C 1
ATOM 943 O O . TYR A 1 113 ? 5.147 0.216 -13.195 1.00 96.50 113 TYR A O 1
ATOM 951 N N . PHE A 1 114 ? 4.698 2.066 -11.998 1.00 94.19 114 PHE A N 1
ATOM 952 C CA . PHE A 1 114 ? 4.770 2.960 -13.151 1.00 94.19 114 PHE A CA 1
ATOM 953 C C . PHE A 1 114 ? 6.176 3.044 -13.740 1.00 94.19 114 PHE A C 1
ATOM 955 O O . PHE A 1 114 ? 6.284 3.084 -14.957 1.00 94.19 114 PHE A O 1
ATOM 962 N N . GLU A 1 115 ? 7.232 2.978 -12.928 1.00 93.69 115 GLU A N 1
ATOM 963 C CA . GLU A 1 115 ? 8.618 2.888 -13.407 1.00 93.69 115 GLU A CA 1
ATOM 964 C C . GLU A 1 115 ? 8.839 1.684 -14.338 1.00 93.69 115 GLU A C 1
ATOM 966 O O . GLU A 1 115 ? 9.595 1.776 -15.296 1.00 93.69 115 GLU A O 1
ATOM 971 N N . ARG A 1 116 ? 8.130 0.571 -14.114 1.00 93.81 116 ARG A N 1
ATOM 972 C CA . ARG A 1 116 ? 8.236 -0.656 -14.927 1.00 93.81 116 ARG A CA 1
ATOM 973 C C . ARG A 1 116 ? 7.355 -0.684 -16.168 1.00 93.81 116 ARG A C 1
ATOM 975 O O . ARG A 1 116 ? 7.473 -1.611 -16.969 1.00 93.81 116 ARG A O 1
ATOM 982 N N . LEU A 1 117 ? 6.428 0.263 -16.296 1.00 91.31 117 LEU A N 1
ATOM 983 C CA . LEU A 1 117 ? 5.577 0.374 -17.480 1.00 91.31 117 LEU A CA 1
ATOM 984 C C . LEU A 1 117 ? 6.252 1.113 -18.634 1.00 91.31 117 LEU A C 1
ATOM 986 O O . LEU A 1 117 ? 5.741 1.041 -19.754 1.00 91.31 117 LEU A O 1
ATOM 990 N N . VAL A 1 118 ? 7.322 1.850 -18.342 1.00 84.31 118 VAL A N 1
ATOM 991 C CA . VAL A 1 118 ? 7.997 2.740 -19.284 1.00 84.31 118 VAL A CA 1
ATOM 992 C C . VAL A 1 118 ? 9.183 2.052 -19.957 1.00 84.31 118 VAL A C 1
ATOM 994 O O . VAL A 1 118 ? 9.848 1.226 -19.296 1.00 84.31 118 VAL A O 1
#